Protein AF-A0A1H0BP84-F1 (afdb_monomer_lite)

Secondary structure (DSSP, 8-state):
-PPPTT--PPEEEEEEEEEETTTTEEEEEEEESSHHHHHHHHHHHHHTT--SEEEEEEEE-SSHHHHTT--

Sequence (71 aa):
MWLPAGYAEPLITYLVEHFDQRDGEVSQLGGFFSEREADACIAQLEVEGWIDLRINIVTVHHRVTDWQWNR

pLDDT: mean 92.53, std 6.95, range [65.12, 98.5]

Organism: NCBI:txid1052260

Structure (mmCIF, N/CA/C/O backbone):
data_AF-A0A1H0BP84-F1
#
_entry.id   AF-A0A1H0BP84-F1
#
loop_
_atom_site.group_PDB
_atom_site.id
_atom_site.type_symbol
_atom_site.label_atom_id
_atom_site.label_alt_id
_atom_site.label_comp_id
_atom_site.label_asym_id
_atom_site.label_entity_id
_atom_site.label_seq_id
_atom_site.pdbx_PDB_ins_code
_atom_site.Cartn_x
_atom_site.Cartn_y
_atom_site.Cartn_z
_atom_site.occupancy
_atom_site.B_iso_or_equiv
_atom_site.auth_seq_id
_atom_site.auth_comp_id
_atom_site.auth_asym_id
_atom_site.auth_atom_id
_atom_site.pdbx_PDB_model_num
ATOM 1 N N . MET A 1 1 ? 16.837 -17.750 -13.389 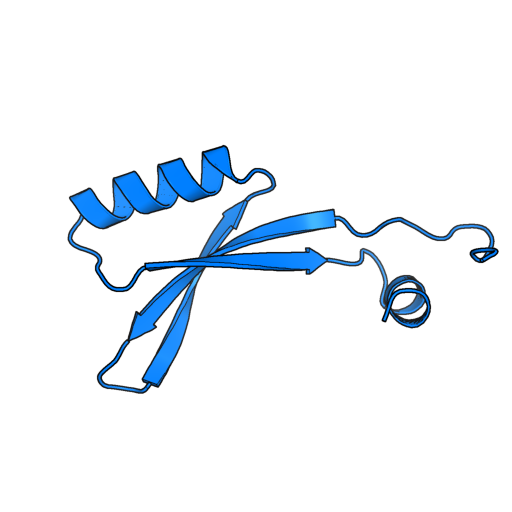1.00 65.12 1 MET A N 1
ATOM 2 C CA . MET A 1 1 ? 15.945 -17.177 -14.419 1.00 65.12 1 MET A CA 1
ATOM 3 C C . MET A 1 1 ? 16.701 -16.040 -15.089 1.00 65.12 1 MET A C 1
ATOM 5 O O . MET A 1 1 ? 17.366 -15.312 -14.367 1.00 65.12 1 MET A O 1
ATOM 9 N N . TRP A 1 2 ? 16.701 -15.940 -16.420 1.00 78.25 2 TRP A N 1
ATOM 10 C CA . TRP A 1 2 ? 17.351 -14.830 -17.133 1.00 78.25 2 TRP A CA 1
ATOM 11 C C . TRP A 1 2 ? 16.274 -13.818 -17.515 1.00 78.25 2 TRP A C 1
ATOM 13 O O . TRP A 1 2 ? 15.295 -14.193 -18.157 1.00 78.25 2 TRP A O 1
ATOM 23 N N . LEU A 1 3 ? 16.435 -12.571 -17.077 1.00 83.19 3 LEU A N 1
ATOM 24 C CA . LEU A 1 3 ? 15.511 -11.482 -17.384 1.00 83.19 3 LEU A CA 1
ATOM 25 C C . LEU A 1 3 ? 15.915 -10.820 -18.710 1.00 83.19 3 LEU A C 1
ATOM 27 O O . LEU A 1 3 ? 17.103 -10.820 -19.052 1.00 83.19 3 LEU A O 1
ATOM 31 N N . PRO A 1 4 ? 14.953 -10.293 -19.485 1.00 85.69 4 PRO A N 1
ATOM 32 C CA . PRO A 1 4 ? 15.254 -9.657 -20.759 1.00 85.69 4 PRO A CA 1
ATOM 33 C C . PRO A 1 4 ? 16.147 -8.426 -20.572 1.00 85.69 4 PRO A C 1
ATOM 35 O O . PRO A 1 4 ? 16.108 -7.741 -19.548 1.00 85.69 4 PRO A O 1
ATOM 38 N N . ALA A 1 5 ? 16.950 -8.125 -21.593 1.00 85.81 5 ALA A N 1
ATOM 39 C CA . ALA A 1 5 ? 17.772 -6.923 -21.598 1.00 85.81 5 ALA A CA 1
ATOM 40 C C . ALA A 1 5 ? 16.888 -5.673 -21.452 1.00 85.81 5 ALA A C 1
ATOM 42 O O . ALA A 1 5 ? 15.928 -5.493 -22.201 1.00 85.81 5 ALA A O 1
ATOM 43 N N . GLY A 1 6 ? 17.227 -4.812 -20.490 1.00 86.94 6 GLY A N 1
ATOM 44 C CA . GLY A 1 6 ? 16.461 -3.600 -20.190 1.00 86.94 6 GLY A CA 1
ATOM 45 C C . GLY A 1 6 ? 15.276 -3.798 -19.241 1.00 86.94 6 GLY A C 1
ATOM 46 O O . GLY A 1 6 ? 14.514 -2.848 -19.064 1.00 86.94 6 GLY A O 1
ATOM 47 N N . TYR A 1 7 ? 15.133 -4.984 -18.637 1.00 87.62 7 TYR A N 1
ATOM 48 C CA . TYR A 1 7 ? 14.197 -5.217 -17.538 1.00 87.62 7 TYR A CA 1
ATOM 49 C C . TYR A 1 7 ? 14.470 -4.256 -16.374 1.00 87.62 7 TYR A C 1
ATOM 51 O O . TYR A 1 7 ? 15.612 -4.130 -15.922 1.00 87.62 7 TYR A O 1
ATOM 59 N N . ALA A 1 8 ? 13.413 -3.604 -15.891 1.00 88.56 8 ALA A N 1
ATOM 60 C CA . ALA A 1 8 ? 13.444 -2.774 -14.694 1.00 88.56 8 ALA A CA 1
ATOM 61 C C . ALA A 1 8 ? 12.785 -3.510 -13.521 1.00 88.56 8 ALA A C 1
ATOM 63 O O . ALA A 1 8 ? 11.652 -3.988 -13.629 1.00 88.56 8 ALA A O 1
ATOM 64 N N . GLU A 1 9 ? 13.491 -3.583 -12.392 1.00 90.00 9 GLU A N 1
ATOM 65 C CA . GLU A 1 9 ? 12.949 -4.167 -11.166 1.00 90.00 9 GLU A CA 1
ATOM 66 C C . GLU A 1 9 ? 11.738 -3.364 -10.656 1.00 90.00 9 GLU A C 1
ATOM 68 O O . GLU A 1 9 ? 11.711 -2.136 -10.791 1.00 90.00 9 GLU A O 1
ATOM 73 N N . PRO A 1 10 ? 10.713 -4.037 -10.098 1.00 91.75 10 PRO A N 1
ATOM 74 C CA . PRO A 1 10 ? 9.574 -3.352 -9.507 1.00 91.75 10 PRO A CA 1
ATOM 75 C C . PRO A 1 10 ? 9.962 -2.622 -8.225 1.00 91.75 10 PRO A C 1
ATOM 77 O O . PRO A 1 10 ? 10.845 -3.043 -7.479 1.00 91.75 10 PRO A O 1
ATOM 80 N N . LEU A 1 11 ? 9.217 -1.563 -7.935 1.00 92.69 11 LEU A N 1
ATOM 81 C CA . LEU A 1 11 ? 9.278 -0.863 -6.663 1.00 92.69 11 LEU A CA 1
ATOM 82 C C . LEU A 1 11 ? 8.314 -1.513 -5.674 1.00 92.69 11 LEU A C 1
ATOM 84 O O . LEU A 1 11 ? 7.188 -1.853 -6.031 1.00 92.69 11 LEU A O 1
ATOM 88 N N . ILE A 1 12 ? 8.738 -1.642 -4.420 1.00 94.81 12 ILE A N 1
ATOM 89 C CA . ILE A 1 12 ? 7.833 -1.988 -3.323 1.00 94.81 12 ILE A CA 1
ATOM 90 C C . ILE A 1 12 ? 7.174 -0.698 -2.844 1.00 94.81 12 ILE A C 1
ATOM 92 O O . ILE A 1 12 ? 7.841 0.316 -2.633 1.00 94.81 12 ILE A O 1
ATOM 96 N N . THR A 1 13 ? 5.857 -0.724 -2.695 1.00 96.88 13 THR A N 1
ATOM 97 C CA . THR A 1 13 ? 5.068 0.392 -2.179 1.00 96.88 13 THR A CA 1
ATOM 98 C C . THR A 1 13 ? 4.182 -0.095 -1.043 1.00 96.88 13 THR A C 1
ATOM 100 O O . THR A 1 13 ? 3.578 -1.163 -1.121 1.00 96.88 13 THR A O 1
ATOM 103 N N . TYR A 1 14 ? 4.112 0.709 0.009 1.00 98.31 14 TYR A N 1
ATOM 104 C CA . TYR A 1 14 ? 3.305 0.486 1.198 1.00 98.31 14 TYR A CA 1
ATOM 105 C C . TYR A 1 14 ? 2.092 1.407 1.104 1.00 98.31 14 TYR A C 1
ATOM 107 O O . TYR A 1 14 ? 2.218 2.626 1.241 1.00 98.31 14 TYR A O 1
ATOM 115 N N . LEU A 1 15 ? 0.931 0.843 0.785 1.00 98.25 15 LEU A N 1
ATOM 116 C CA . LEU A 1 15 ? -0.320 1.585 0.677 1.00 98.25 15 LEU A CA 1
ATOM 117 C C . LEU A 1 15 ? -1.018 1.576 2.029 1.00 98.25 15 LEU A C 1
ATOM 119 O O . LEU A 1 15 ? -1.270 0.508 2.580 1.00 98.25 15 LEU A O 1
ATOM 123 N N . VAL A 1 16 ? -1.349 2.753 2.549 1.00 98.31 16 VAL A N 1
ATOM 124 C CA . VAL A 1 16 ? -2.220 2.858 3.723 1.00 98.31 16 VAL A CA 1
ATOM 125 C C . VAL A 1 16 ? -3.655 2.850 3.222 1.00 98.31 16 VAL A C 1
ATOM 127 O O . VAL A 1 16 ? -4.040 3.700 2.415 1.00 98.31 16 VAL A O 1
ATOM 130 N N . GLU A 1 17 ? -4.431 1.876 3.678 1.00 98.06 17 GLU A N 1
ATOM 131 C CA . GLU A 1 17 ? -5.814 1.655 3.271 1.00 98.06 17 GLU A CA 1
ATOM 132 C C . GLU A 1 17 ? -6.747 1.707 4.481 1.00 98.06 17 GLU A C 1
ATOM 134 O O . GLU A 1 17 ? -6.405 1.221 5.558 1.00 98.06 17 GLU A O 1
ATOM 139 N N . HIS A 1 18 ? -7.943 2.250 4.276 1.00 97.44 18 HIS A N 1
ATOM 140 C CA . HIS A 1 18 ? -9.058 2.201 5.214 1.00 97.44 18 HIS A CA 1
ATOM 141 C C . HIS A 1 18 ? -10.105 1.212 4.714 1.00 97.44 18 HIS A C 1
ATOM 143 O O . HIS A 1 18 ? -10.502 1.278 3.546 1.00 97.44 18 HIS A O 1
ATOM 149 N N . PHE A 1 19 ? -10.558 0.321 5.591 1.00 95.06 19 PHE A N 1
ATOM 150 C CA . PHE A 1 19 ? -11.657 -0.589 5.301 1.00 95.06 19 PHE A CA 1
ATOM 151 C C . PHE A 1 19 ? -12.944 -0.109 5.974 1.00 95.06 19 PHE A C 1
ATOM 153 O O . PHE A 1 19 ? -13.074 -0.176 7.193 1.00 95.06 19 PHE A O 1
ATOM 160 N N . ASP A 1 20 ? -13.918 0.330 5.176 1.00 91.69 20 ASP A N 1
ATOM 161 C CA . ASP A 1 20 ? -15.248 0.637 5.694 1.00 91.69 20 ASP A CA 1
ATOM 162 C C . ASP A 1 20 ? -16.060 -0.656 5.814 1.00 91.69 20 ASP A C 1
ATOM 164 O O . ASP A 1 20 ? -16.512 -1.230 4.821 1.00 91.69 20 ASP A O 1
ATOM 168 N N . GLN A 1 21 ? -16.266 -1.121 7.046 1.00 86.12 21 GLN A N 1
ATOM 169 C CA . GLN A 1 21 ? -17.029 -2.342 7.309 1.00 86.12 21 GLN A CA 1
ATOM 170 C C . GLN A 1 21 ? -18.511 -2.239 6.915 1.00 86.12 21 GLN A C 1
ATOM 172 O O . GLN A 1 21 ? -19.149 -3.274 6.718 1.00 86.12 21 GLN A O 1
ATOM 177 N N . ARG A 1 22 ? -19.086 -1.030 6.839 1.00 87.38 22 ARG A N 1
ATOM 178 C CA . ARG A 1 22 ? -20.515 -0.841 6.530 1.00 87.38 22 ARG A CA 1
ATOM 179 C C . ARG A 1 22 ? -20.797 -1.098 5.061 1.00 87.38 22 ARG A C 1
ATOM 181 O O . ARG A 1 22 ? -21.754 -1.802 4.745 1.00 87.38 22 ARG A O 1
ATOM 188 N N . ASP A 1 23 ? -19.930 -0.568 4.208 1.00 88.19 23 ASP A N 1
ATOM 189 C CA . ASP A 1 23 ? -20.076 -0.638 2.756 1.00 88.19 23 ASP A CA 1
ATOM 190 C C . ASP A 1 23 ? -19.195 -1.743 2.139 1.00 88.19 23 ASP A C 1
ATOM 192 O O . ASP A 1 23 ? -19.371 -2.121 0.981 1.00 88.19 23 ASP A O 1
ATOM 196 N N . GLY A 1 24 ? -18.283 -2.327 2.929 1.00 90.44 24 GLY A N 1
ATOM 197 C CA . GLY A 1 24 ? -17.334 -3.352 2.486 1.00 90.44 24 GLY A CA 1
ATOM 198 C C . GLY A 1 24 ? -16.255 -2.802 1.552 1.00 90.44 24 GLY A C 1
ATOM 199 O O . GLY A 1 24 ? -15.631 -3.567 0.813 1.00 90.44 24 GLY A O 1
ATOM 200 N N . GLU A 1 25 ? -16.054 -1.485 1.559 1.00 93.50 25 GLU A N 1
ATOM 201 C CA . GLU A 1 25 ? -15.173 -0.783 0.634 1.00 93.50 25 GLU A CA 1
ATOM 202 C C . GLU A 1 25 ? -13.774 -0.575 1.213 1.00 93.50 25 GLU A C 1
ATOM 204 O O . GLU A 1 25 ? -13.575 -0.399 2.415 1.00 93.50 25 GLU A O 1
ATOM 209 N N . VAL A 1 26 ? -12.782 -0.575 0.323 1.00 94.56 26 VAL A N 1
ATOM 210 C CA . VAL A 1 26 ? -11.386 -0.274 0.646 1.00 94.56 26 VAL A CA 1
ATOM 211 C C . VAL A 1 26 ? -11.019 1.033 -0.038 1.00 94.56 26 VAL A C 1
ATOM 213 O O . VAL A 1 26 ? -11.069 1.130 -1.263 1.00 94.56 26 VAL A O 1
ATOM 216 N N . SER A 1 27 ? -10.619 2.025 0.751 1.00 94.75 27 SER A N 1
ATOM 217 C CA . SER A 1 27 ? -10.131 3.313 0.258 1.00 94.75 27 SER A CA 1
ATOM 218 C C . SER A 1 27 ? -8.636 3.451 0.505 1.00 94.75 27 SER A C 1
ATOM 220 O O . SER A 1 27 ? -8.159 3.175 1.602 1.00 94.75 27 SER A O 1
ATOM 222 N N . GLN A 1 28 ? -7.891 3.920 -0.495 1.00 96.38 28 GLN A N 1
ATOM 223 C CA . GLN A 1 28 ? -6.477 4.247 -0.327 1.00 96.38 28 GLN A CA 1
ATOM 224 C C . GLN A 1 28 ? -6.333 5.656 0.263 1.00 96.38 28 GLN A C 1
ATOM 226 O O . GLN A 1 28 ? -6.818 6.626 -0.318 1.00 96.38 28 GLN A O 1
ATOM 231 N N . LEU A 1 29 ? -5.631 5.768 1.390 1.00 96.69 29 LEU A N 1
ATOM 232 C CA . LEU A 1 29 ? -5.365 7.032 2.084 1.00 96.69 29 LEU A CA 1
ATOM 233 C C . LEU A 1 29 ? -3.939 7.550 1.856 1.00 96.69 29 LEU A C 1
ATOM 235 O O . LEU A 1 29 ? -3.691 8.748 1.972 1.00 96.69 29 LEU A O 1
ATOM 239 N N . GLY A 1 30 ? -3.000 6.669 1.503 1.00 96.56 30 GLY A N 1
ATOM 240 C CA . GLY A 1 30 ? -1.611 7.046 1.254 1.00 96.56 30 GLY A CA 1
ATOM 241 C C . GLY A 1 30 ? -0.817 5.977 0.511 1.00 96.56 30 GLY A C 1
ATOM 242 O O . GLY A 1 30 ? -1.260 4.839 0.361 1.00 96.56 30 GLY A O 1
ATOM 243 N N . GLY A 1 31 ? 0.361 6.354 0.019 1.00 97.31 31 GLY A N 1
ATOM 244 C CA . GLY A 1 31 ? 1.313 5.449 -0.622 1.00 97.31 31 GLY A CA 1
ATOM 245 C C . GLY A 1 31 ? 2.741 5.884 -0.319 1.00 97.31 31 GLY A C 1
ATOM 246 O O . GLY A 1 31 ? 3.089 7.045 -0.527 1.00 97.31 31 GLY A O 1
ATOM 247 N N . PHE A 1 32 ? 3.551 4.953 0.179 1.00 97.69 32 PHE A N 1
ATOM 248 C CA . PHE A 1 32 ? 4.887 5.226 0.708 1.00 97.69 32 PHE A CA 1
ATOM 249 C C . PHE A 1 32 ? 5.921 4.246 0.157 1.00 97.69 32 PHE A C 1
ATOM 251 O O . PHE A 1 32 ? 5.593 3.120 -0.219 1.00 97.69 32 PHE A O 1
ATOM 258 N N . PHE A 1 33 ? 7.190 4.657 0.140 1.00 95.56 33 PHE A N 1
ATOM 259 C CA . PHE A 1 33 ? 8.306 3.808 -0.299 1.00 95.56 33 PHE A CA 1
ATOM 260 C C . PHE A 1 33 ? 9.003 3.087 0.861 1.00 95.56 33 PHE A C 1
ATOM 262 O O . PHE A 1 33 ? 9.911 2.288 0.633 1.00 95.56 33 PHE A O 1
ATOM 269 N N . SER A 1 34 ? 8.578 3.332 2.103 1.00 97.00 34 SER A N 1
ATOM 270 C CA . SER A 1 34 ? 9.061 2.611 3.276 1.00 97.00 34 SER A CA 1
ATOM 271 C C . SER A 1 34 ? 7.929 2.257 4.236 1.00 97.00 34 SER A C 1
ATOM 273 O O . SER A 1 34 ? 6.985 3.026 4.413 1.00 97.00 34 SE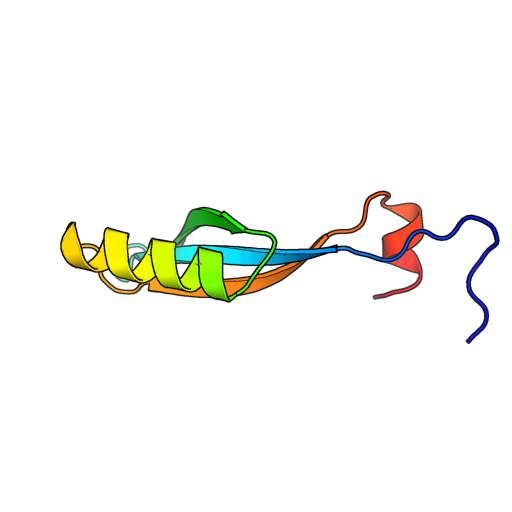R A O 1
ATOM 275 N N . GLU A 1 35 ? 8.067 1.104 4.890 1.00 97.50 35 GLU A N 1
ATOM 276 C CA . GLU A 1 35 ? 7.142 0.635 5.928 1.00 97.50 35 GLU A CA 1
ATOM 277 C C . GLU A 1 35 ? 7.037 1.655 7.066 1.00 97.50 35 GLU A C 1
ATOM 279 O O . GLU A 1 35 ? 5.947 2.063 7.439 1.00 97.50 35 GLU A O 1
ATOM 284 N N . ARG A 1 36 ? 8.180 2.197 7.507 1.00 98.19 36 ARG A N 1
ATOM 285 C CA . ARG A 1 36 ? 8.250 3.211 8.567 1.00 98.19 36 ARG A CA 1
ATOM 286 C C . ARG A 1 36 ? 7.427 4.469 8.266 1.00 98.19 36 ARG A C 1
ATOM 288 O O . ARG A 1 36 ? 6.862 5.058 9.182 1.00 98.19 36 ARG A O 1
ATOM 295 N N . GLU A 1 37 ? 7.414 4.938 7.018 1.00 98.31 37 GLU A N 1
ATOM 296 C CA . GLU A 1 37 ? 6.607 6.106 6.634 1.00 98.31 37 GLU A CA 1
ATOM 297 C C . GLU A 1 37 ? 5.112 5.772 6.605 1.00 98.31 37 GLU A C 1
ATOM 299 O O . GLU A 1 37 ? 4.301 6.596 7.027 1.00 98.31 37 GLU A O 1
ATOM 304 N N . ALA A 1 38 ? 4.753 4.561 6.170 1.00 98.38 38 ALA A N 1
ATOM 305 C CA . ALA A 1 38 ? 3.376 4.080 6.221 1.00 98.38 38 ALA A CA 1
ATOM 306 C C . ALA A 1 38 ? 2.882 3.909 7.670 1.00 98.38 38 ALA A C 1
ATOM 308 O O . ALA A 1 38 ? 1.785 4.363 7.987 1.00 98.38 38 ALA A O 1
ATOM 309 N N . ASP A 1 39 ? 3.709 3.365 8.566 1.00 98.50 39 ASP A N 1
ATOM 310 C CA . ASP A 1 39 ? 3.407 3.256 9.999 1.00 98.50 39 ASP A CA 1
ATOM 311 C C . ASP A 1 39 ? 3.204 4.632 10.642 1.00 98.50 39 ASP A C 1
ATOM 313 O O . ASP A 1 39 ? 2.256 4.844 11.397 1.00 98.50 39 ASP A O 1
ATOM 317 N N . ALA A 1 40 ? 4.073 5.598 10.322 1.00 98.38 40 ALA A N 1
ATOM 318 C CA . ALA A 1 40 ? 3.932 6.967 10.813 1.00 98.38 40 ALA A CA 1
ATOM 319 C C . ALA A 1 40 ? 2.627 7.619 10.322 1.00 98.38 40 ALA A C 1
ATOM 321 O O . ALA A 1 40 ? 1.996 8.370 11.066 1.00 98.38 40 ALA A O 1
ATOM 322 N N . CYS A 1 41 ? 2.209 7.317 9.090 1.00 98.38 41 CYS A N 1
ATOM 323 C CA . CYS A 1 41 ? 0.926 7.759 8.554 1.00 98.38 41 CYS A CA 1
ATOM 324 C C . CYS A 1 41 ? -0.255 7.123 9.299 1.00 98.38 41 CYS A C 1
ATOM 326 O O . CYS A 1 41 ? -1.165 7.854 9.686 1.00 98.38 41 CYS A O 1
ATOM 328 N N . ILE A 1 42 ? -0.225 5.810 9.560 1.00 98.19 42 ILE A N 1
ATOM 329 C CA . ILE A 1 42 ? -1.260 5.136 10.360 1.00 98.19 42 ILE A CA 1
ATOM 330 C C . ILE A 1 42 ? -1.358 5.759 11.748 1.00 98.19 42 ILE A C 1
ATOM 332 O O . ILE A 1 42 ? -2.444 6.171 12.140 1.00 98.19 42 ILE A O 1
ATOM 336 N N . ALA A 1 43 ? -0.235 5.913 12.452 1.00 98.12 43 ALA A N 1
ATOM 337 C CA . ALA A 1 43 ? -0.229 6.484 13.797 1.00 98.12 43 ALA A CA 1
ATOM 338 C C . ALA A 1 43 ? -0.854 7.890 13.837 1.00 98.12 43 ALA A C 1
ATOM 340 O O . ALA A 1 43 ? -1.573 8.229 14.775 1.00 98.12 43 ALA A O 1
ATOM 341 N N . GLN A 1 44 ? -0.613 8.710 12.809 1.00 98.31 44 GLN A N 1
ATOM 342 C CA . GLN A 1 44 ? -1.230 10.030 12.693 1.00 98.31 44 GLN A CA 1
ATOM 343 C C . GLN A 1 44 ? -2.742 9.943 12.422 1.00 98.31 44 GLN A C 1
ATOM 345 O O . GLN A 1 44 ? -3.517 10.654 13.061 1.00 98.31 44 GLN A O 1
ATOM 350 N N . LEU A 1 45 ? -3.175 9.065 11.515 1.00 97.81 45 LEU A N 1
ATOM 351 C CA . LEU A 1 45 ? -4.593 8.879 11.188 1.00 97.81 45 LEU A CA 1
ATOM 352 C C . LEU A 1 45 ? -5.391 8.313 12.374 1.00 97.81 45 LEU A C 1
ATOM 354 O O . LEU A 1 45 ? -6.517 8.741 12.619 1.00 97.81 45 LEU A O 1
ATOM 358 N N . GLU A 1 46 ? -4.807 7.410 13.161 1.00 97.56 46 GLU A N 1
ATOM 359 C CA . GLU A 1 46 ? -5.426 6.895 14.388 1.00 97.56 46 GLU A CA 1
ATOM 360 C C . GLU A 1 46 ? -5.671 8.015 15.414 1.00 97.56 46 GLU A C 1
ATOM 362 O O . GLU A 1 46 ? -6.728 8.062 16.044 1.00 97.56 46 GLU A O 1
ATOM 367 N N . VAL A 1 47 ? -4.741 8.972 15.544 1.00 98.12 47 VAL A N 1
ATOM 368 C CA . VAL A 1 47 ? -4.921 10.167 16.394 1.00 98.12 47 VAL A CA 1
ATOM 369 C C . VAL A 1 47 ? -6.054 11.064 15.882 1.00 98.12 47 VAL A C 1
ATOM 371 O O . VAL A 1 47 ? -6.752 11.694 16.678 1.00 98.12 47 VAL A O 1
ATOM 374 N N . GLU A 1 48 ? -6.273 11.101 14.569 1.00 97.06 48 GLU A N 1
ATOM 375 C CA . GLU A 1 48 ? -7.385 11.815 13.928 1.00 97.06 48 GLU A CA 1
ATOM 376 C C . GLU A 1 48 ? -8.730 11.073 14.045 1.00 97.06 48 GLU A C 1
ATOM 378 O O . GLU A 1 48 ? -9.771 11.615 13.672 1.00 97.06 48 GLU A O 1
ATOM 383 N N . GLY A 1 49 ? -8.728 9.865 14.618 1.00 96.69 49 GLY A N 1
ATOM 384 C CA . GLY A 1 49 ? -9.924 9.070 14.886 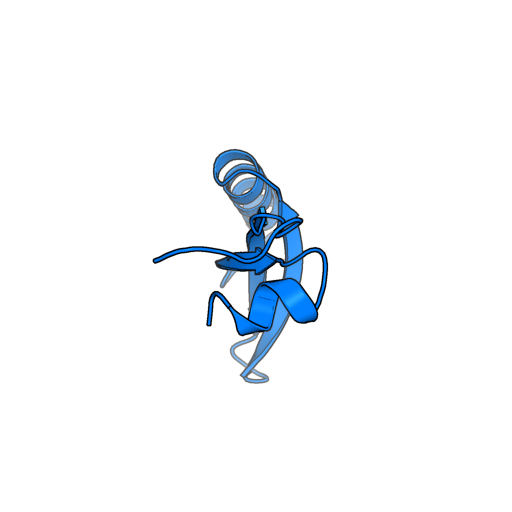1.00 96.69 49 GLY A CA 1
ATOM 385 C C . GLY A 1 49 ? -10.280 8.070 13.789 1.00 96.69 49 GLY A C 1
ATOM 386 O O . GLY A 1 49 ? -11.371 7.499 13.833 1.00 96.69 49 GLY A O 1
ATOM 387 N N . TRP A 1 50 ? -9.391 7.843 12.821 1.00 95.50 50 TRP A N 1
ATOM 388 C CA . TRP A 1 50 ? -9.551 6.747 11.870 1.00 95.50 50 TRP A CA 1
ATOM 389 C C . TRP A 1 50 ? -9.379 5.396 12.574 1.00 95.50 50 TRP A C 1
ATOM 391 O O . TRP A 1 50 ? -8.557 5.243 13.475 1.00 95.50 50 TRP A O 1
ATOM 401 N N . ILE A 1 51 ? -10.160 4.410 12.143 1.00 94.25 51 ILE A N 1
ATOM 402 C CA . ILE A 1 51 ? -10.125 3.022 12.620 1.00 94.25 51 ILE A CA 1
ATOM 403 C C . ILE A 1 51 ? -10.039 2.083 11.414 1.00 94.25 51 ILE A C 1
ATOM 405 O O . ILE A 1 51 ? -10.152 2.545 10.287 1.00 94.25 51 ILE A O 1
ATOM 409 N N . ASP A 1 52 ? -9.821 0.782 11.624 1.00 95.69 52 ASP A N 1
ATOM 410 C CA . ASP A 1 52 ? -9.800 -0.217 10.536 1.00 95.69 52 ASP A CA 1
ATOM 411 C C . ASP A 1 52 ? -8.797 0.110 9.400 1.00 95.69 52 ASP A C 1
ATOM 413 O O . ASP A 1 52 ? -9.046 -0.115 8.210 1.00 95.69 52 ASP A O 1
ATOM 417 N N . LEU A 1 53 ? -7.633 0.645 9.785 1.00 97.00 53 LEU A N 1
ATOM 418 C CA . LEU A 1 53 ? -6.512 0.936 8.893 1.00 97.00 53 LEU A CA 1
ATOM 419 C C . LEU A 1 53 ? -5.616 -0.292 8.703 1.00 97.00 53 LEU A C 1
ATOM 421 O O . LEU A 1 53 ? -5.425 -1.098 9.615 1.00 97.00 53 LEU A O 1
ATOM 425 N N . ARG A 1 54 ? -5.011 -0.417 7.521 1.00 96.12 54 ARG A N 1
ATOM 426 C CA . ARG A 1 54 ? -4.020 -1.459 7.219 1.00 96.12 54 ARG A CA 1
ATOM 427 C C . ARG A 1 54 ? -2.963 -0.973 6.237 1.00 96.12 54 ARG A C 1
ATOM 429 O O . ARG A 1 54 ? -3.212 -0.064 5.447 1.00 96.12 54 ARG A O 1
ATOM 436 N N . ILE A 1 55 ? -1.813 -1.643 6.243 1.00 97.88 55 ILE A N 1
ATOM 437 C CA . ILE A 1 55 ? -0.787 -1.490 5.210 1.00 97.88 55 ILE A CA 1
ATOM 438 C C . ILE A 1 55 ? -0.934 -2.632 4.207 1.00 97.88 55 ILE A C 1
ATOM 440 O O . ILE A 1 55 ? -0.813 -3.804 4.561 1.00 97.88 55 ILE A O 1
ATOM 444 N N . ASN A 1 56 ? -1.174 -2.286 2.947 1.00 97.25 56 ASN A N 1
ATOM 445 C CA . ASN A 1 56 ? -1.140 -3.210 1.825 1.00 97.25 56 ASN A CA 1
ATOM 446 C C . ASN A 1 56 ? 0.186 -3.043 1.072 1.00 97.25 56 ASN A C 1
ATOM 448 O O . ASN A 1 56 ? 0.504 -1.959 0.579 1.00 97.25 56 ASN A O 1
ATOM 452 N N . ILE A 1 57 ? 0.978 -4.113 1.003 1.00 97.00 57 ILE A N 1
ATOM 453 C CA . ILE A 1 57 ? 2.280 -4.107 0.333 1.00 97.00 57 ILE A CA 1
ATOM 454 C C . ILE A 1 57 ? 2.075 -4.543 -1.113 1.00 97.00 57 ILE A C 1
ATOM 456 O O 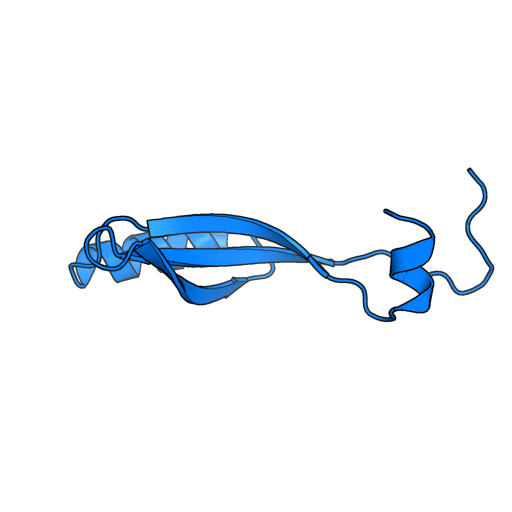. ILE A 1 57 ? 1.696 -5.683 -1.380 1.00 97.00 57 ILE A O 1
ATOM 460 N N . VAL A 1 58 ? 2.367 -3.644 -2.049 1.00 94.62 58 VAL A N 1
ATOM 461 C CA . VAL A 1 58 ? 2.218 -3.900 -3.483 1.00 94.62 58 VAL A CA 1
ATOM 462 C C . VAL A 1 58 ? 3.536 -3.702 -4.217 1.00 94.62 58 VAL A C 1
ATOM 464 O O . VAL A 1 58 ? 4.379 -2.891 -3.832 1.00 94.62 58 VAL A O 1
ATOM 467 N N . THR A 1 59 ? 3.708 -4.442 -5.306 1.00 93.38 59 THR A N 1
ATOM 468 C CA . THR A 1 59 ? 4.805 -4.244 -6.255 1.00 93.38 59 THR A CA 1
ATOM 469 C C . THR A 1 59 ? 4.314 -3.425 -7.439 1.00 93.38 59 THR A C 1
ATOM 471 O O . THR A 1 59 ? 3.350 -3.780 -8.115 1.00 93.38 59 THR A O 1
ATOM 474 N N . VAL A 1 60 ? 4.987 -2.3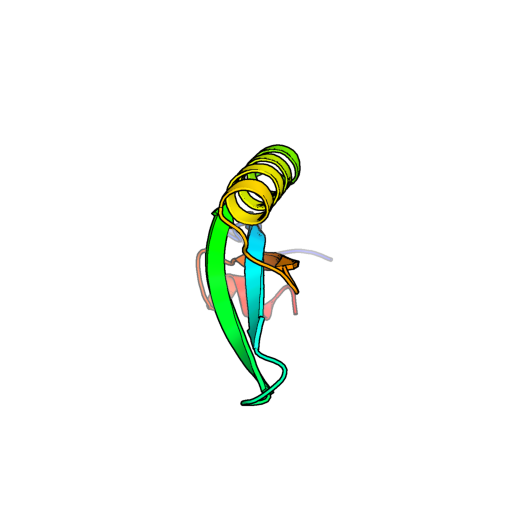08 -7.699 1.00 91.44 60 VAL A N 1
ATOM 475 C CA . VAL A 1 60 ? 4.669 -1.394 -8.792 1.00 91.44 60 VAL A CA 1
ATOM 476 C C . VAL A 1 60 ? 5.738 -1.528 -9.863 1.00 91.44 60 VAL A C 1
ATOM 478 O O . VAL A 1 60 ? 6.912 -1.229 -9.646 1.00 91.44 60 VAL A O 1
ATOM 481 N N . HIS A 1 61 ? 5.327 -1.971 -11.045 1.00 92.12 61 HIS A N 1
ATOM 482 C CA . HIS A 1 61 ? 6.203 -2.031 -12.207 1.00 92.12 61 HIS A CA 1
ATOM 483 C C . HIS A 1 61 ? 6.177 -0.711 -12.968 1.00 92.12 61 HIS A C 1
ATOM 485 O O . HIS A 1 61 ? 5.116 -0.148 -13.230 1.00 92.12 61 HIS A O 1
ATOM 491 N N . HIS A 1 62 ? 7.350 -0.258 -13.408 1.00 88.12 62 HIS A N 1
ATOM 492 C CA . HIS A 1 62 ? 7.468 0.932 -14.251 1.00 88.12 62 HIS A CA 1
ATOM 493 C C . HIS A 1 62 ? 6.808 0.758 -15.624 1.00 88.12 62 HIS A C 1
ATOM 495 O O . HIS A 1 62 ? 6.353 1.731 -16.226 1.00 88.12 62 HIS A O 1
ATOM 501 N N . ARG A 1 63 ? 6.795 -0.473 -16.150 1.00 91.12 63 ARG A N 1
ATOM 502 C CA . ARG A 1 63 ? 6.247 -0.807 -17.465 1.00 91.12 63 ARG A CA 1
ATOM 503 C C . ARG A 1 63 ? 5.465 -2.106 -17.383 1.00 91.12 63 ARG A C 1
ATOM 505 O O . ARG A 1 63 ? 5.890 -3.064 -16.741 1.00 91.12 63 ARG A O 1
ATOM 512 N N . VAL A 1 64 ? 4.373 -2.175 -18.137 1.00 88.75 64 VAL A N 1
ATOM 513 C CA . VAL A 1 64 ? 3.558 -3.394 -18.267 1.00 88.75 64 VAL A CA 1
ATOM 514 C C . VAL A 1 64 ? 4.384 -4.569 -18.803 1.00 88.75 64 VAL A C 1
ATOM 516 O O . VAL A 1 64 ? 4.165 -5.708 -18.407 1.00 88.75 64 VAL A O 1
ATOM 519 N N . THR A 1 65 ? 5.359 -4.303 -19.677 1.00 89.00 65 THR A N 1
ATOM 520 C CA . THR A 1 65 ? 6.256 -5.336 -20.212 1.00 89.00 65 THR A CA 1
ATOM 521 C C . THR A 1 65 ? 7.096 -5.995 -19.129 1.00 89.00 65 THR A C 1
ATOM 523 O O . THR A 1 65 ? 7.319 -7.193 -19.217 1.00 89.00 65 THR A O 1
ATOM 526 N N . ASP A 1 66 ? 7.534 -5.246 -18.114 1.00 87.94 66 ASP A N 1
ATOM 527 C CA . ASP A 1 66 ? 8.347 -5.786 -17.019 1.00 87.94 66 ASP A CA 1
ATOM 528 C C . ASP A 1 66 ? 7.488 -6.642 -16.075 1.00 87.94 66 ASP A C 1
ATOM 530 O O . ASP A 1 66 ? 7.922 -7.708 -15.640 1.00 87.94 66 ASP A O 1
ATOM 534 N N . TRP A 1 67 ? 6.233 -6.237 -15.839 1.00 87.56 67 TRP A N 1
ATOM 535 C CA . TRP A 1 67 ? 5.264 -6.996 -15.035 1.00 87.56 67 TRP A CA 1
ATOM 536 C C . TRP A 1 67 ? 5.012 -8.413 -15.571 1.00 87.56 67 TRP A C 1
ATOM 538 O O . TRP A 1 67 ? 4.925 -9.363 -14.799 1.00 87.56 67 TRP A O 1
ATOM 548 N N . GLN A 1 68 ? 4.967 -8.596 -16.895 1.00 85.50 68 GLN A N 1
ATOM 549 C CA . GLN A 1 68 ? 4.713 -9.908 -17.511 1.00 85.50 68 GLN A CA 1
ATOM 550 C C . GLN A 1 68 ? 5.760 -10.977 -17.155 1.00 85.50 68 GLN A C 1
ATOM 552 O O . GLN A 1 68 ? 5.458 -12.170 -17.224 1.00 85.50 68 GLN A O 1
ATOM 557 N N . TRP A 1 69 ? 6.972 -10.565 -16.773 1.00 81.75 69 TRP A N 1
ATOM 558 C CA . TRP A 1 69 ? 8.076 -11.466 -16.432 1.00 81.75 69 TRP A CA 1
ATOM 559 C C . TRP A 1 69 ? 8.181 -11.780 -14.935 1.00 81.75 69 TRP A C 1
ATOM 561 O O . TRP A 1 69 ? 8.911 -12.701 -14.576 1.00 81.75 69 TRP A O 1
ATOM 571 N N . ASN A 1 70 ? 7.465 -11.042 -14.083 1.00 71.88 70 ASN A N 1
ATOM 572 C CA . ASN A 1 70 ? 7.527 -11.121 -12.618 1.00 71.88 70 ASN A CA 1
ATOM 573 C C . ASN A 1 70 ? 6.121 -11.289 -12.004 1.00 71.88 70 ASN A C 1
ATOM 575 O O . ASN A 1 70 ? 5.801 -10.716 -10.968 1.00 71.88 70 ASN A O 1
ATOM 579 N N . ARG A 1 71 ? 5.257 -12.024 -12.708 1.00 69.38 71 ARG A N 1
ATOM 580 C CA . ARG A 1 71 ? 3.939 -12.437 -12.213 1.00 69.38 71 ARG A CA 1
ATOM 581 C C . ARG A 1 71 ? 4.020 -13.717 -11.389 1.00 69.38 71 ARG A C 1
ATOM 583 O O . ARG A 1 71 ? 4.897 -14.557 -11.706 1.00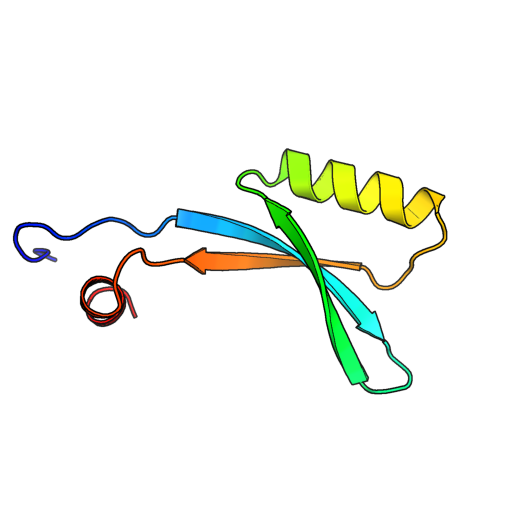 69.38 71 ARG A O 1
#

Radius of gyration: 15.67 Å; chains: 1; bounding box: 38×29×38 Å

Foldseek 3Di:
DDDDPPQDFWQKKKWKWAQDPVVRDIDTPDIDRDPVVSVVVVVVVVVVVGDRIDIDIDTGGPDPVNVVVVD